Protein AF-A0A938LLI9-F1 (afdb_monomer_lite)

Secondary structure (DSSP, 8-state):
---GGGS-SEEEEEEEEEEEEPEEEEETTEEEEE-STT-EEESSS--EEEEEEEEEEEE-GGGTT--EEEEEEES-HHHHTSS-SSS--TT-EEEEEEE--EETTTTEE--EEEEEEE-------------

Foldseek 3Di:
DPDVQVQFQWKFKWFWAAKDFWDWDDDPPDIDTPDPPQAAEAADPFTMKIKTQTCTTDHHPVCVPVHGIHIYRHRACCVQEVDHNVDPPGQWMFMKGWHWDQPVVPSRTYTRIYGDDGDDRDDPPPPDDDD

Structure (mmCIF, N/CA/C/O backbone):
data_AF-A0A938LLI9-F1
#
_entry.id   AF-A0A938LLI9-F1
#
loop_
_atom_site.group_PDB
_atom_site.id
_atom_site.type_symbol
_atom_site.label_atom_id
_atom_site.label_alt_id
_atom_site.label_comp_id
_atom_site.label_asym_id
_atom_site.label_entity_id
_atom_site.label_seq_id
_atom_site.pdbx_PDB_ins_code
_atom_site.Cartn_x
_atom_site.Cartn_y
_atom_site.Cartn_z
_atom_site.occupancy
_atom_site.B_iso_or_equiv
_atom_site.auth_seq_id
_atom_site.auth_comp_id
_atom_site.auth_asym_id
_atom_site.auth_atom_id
_atom_site.pdbx_PDB_model_num
ATOM 1 N N . MET A 1 1 ? -21.652 11.086 -13.241 1.00 39.50 1 MET A N 1
ATOM 2 C CA . MET A 1 1 ? -20.393 11.227 -12.479 1.00 39.50 1 MET A CA 1
ATOM 3 C C . MET A 1 1 ? -20.108 9.881 -11.832 1.00 39.50 1 MET A C 1
ATOM 5 O O . MET A 1 1 ? -20.834 9.511 -10.924 1.00 39.50 1 MET A O 1
ATOM 9 N N . ASN A 1 2 ? -19.147 9.114 -12.357 1.00 42.16 2 ASN A N 1
ATOM 10 C CA 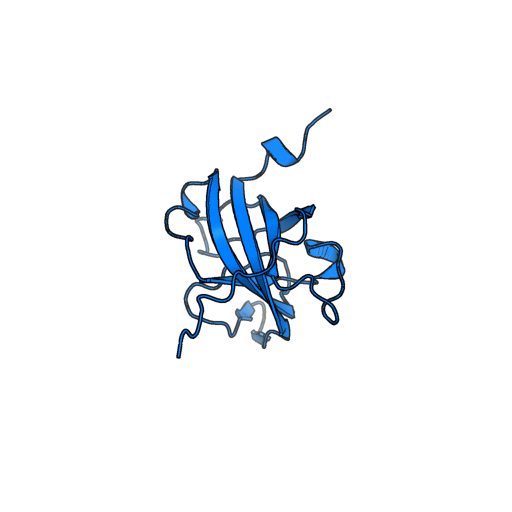. ASN A 1 2 ? -18.696 7.874 -11.719 1.00 42.16 2 ASN A CA 1
ATOM 11 C C . ASN A 1 2 ? -17.697 8.262 -10.635 1.00 42.16 2 ASN A C 1
ATOM 13 O O . ASN A 1 2 ? -16.576 8.657 -10.946 1.00 42.16 2 ASN A O 1
ATOM 17 N N . ASP A 1 3 ? -18.132 8.228 -9.381 1.00 55.53 3 ASP A N 1
ATOM 18 C CA . ASP A 1 3 ? -17.251 8.520 -8.262 1.00 55.53 3 ASP A CA 1
ATOM 19 C C . ASP A 1 3 ? -16.263 7.357 -8.114 1.00 55.53 3 ASP A C 1
ATOM 21 O O . ASP A 1 3 ? -16.642 6.255 -7.710 1.00 55.53 3 ASP A O 1
ATOM 25 N N . VAL A 1 4 ? -14.999 7.586 -8.485 1.00 53.25 4 VAL A N 1
ATOM 26 C CA . VAL A 1 4 ? -13.889 6.614 -8.413 1.00 53.25 4 VAL A CA 1
ATOM 27 C C . VAL A 1 4 ? -13.821 5.953 -7.026 1.00 53.25 4 VAL A C 1
ATOM 29 O O . VAL A 1 4 ? -13.457 4.789 -6.905 1.00 53.25 4 VAL A O 1
ATOM 32 N N . ARG A 1 5 ? -14.296 6.637 -5.978 1.00 54.69 5 ARG A N 1
ATOM 33 C CA . ARG A 1 5 ? -14.376 6.139 -4.595 1.00 54.69 5 ARG A CA 1
ATOM 34 C C . ARG A 1 5 ? -15.314 4.939 -4.412 1.00 54.69 5 ARG A C 1
ATOM 36 O O . ARG A 1 5 ? -15.100 4.134 -3.511 1.00 54.69 5 ARG A O 1
ATOM 43 N N . THR A 1 6 ? -16.330 4.783 -5.264 1.00 60.28 6 THR A N 1
ATOM 44 C CA . THR A 1 6 ? -17.279 3.652 -5.193 1.00 60.28 6 THR A CA 1
ATOM 45 C C . THR A 1 6 ? -16.728 2.365 -5.811 1.00 60.28 6 THR A C 1
ATOM 47 O O . THR A 1 6 ? -17.139 1.270 -5.417 1.00 60.28 6 THR A O 1
ATOM 50 N N . GLN A 1 7 ? -15.754 2.486 -6.719 1.00 71.50 7 GLN A N 1
ATOM 51 C CA . GLN A 1 7 ? -15.193 1.372 -7.489 1.00 71.50 7 GLN A CA 1
ATOM 52 C C . GLN A 1 7 ? -13.976 0.706 -6.830 1.00 71.50 7 GLN A C 1
ATOM 54 O O . GLN A 1 7 ? -13.517 -0.311 -7.329 1.00 71.50 7 GLN A O 1
ATOM 59 N N . ALA A 1 8 ? -13.459 1.245 -5.721 1.00 73.88 8 ALA A N 1
ATOM 60 C CA . ALA A 1 8 ? -12.307 0.662 -5.031 1.00 73.88 8 ALA A CA 1
ATOM 61 C C . ALA A 1 8 ? -12.650 -0.714 -4.445 1.00 73.88 8 ALA A C 1
ATOM 63 O O . ALA A 1 8 ? -13.673 -0.846 -3.773 1.00 73.88 8 ALA A O 1
ATOM 64 N N . ASP A 1 9 ? -11.807 -1.719 -4.656 1.00 81.38 9 ASP A N 1
ATOM 65 C CA . ASP A 1 9 ? -12.000 -3.074 -4.123 1.00 81.38 9 ASP A CA 1
ATOM 66 C C . ASP A 1 9 ? -11.733 -3.118 -2.616 1.00 81.38 9 ASP A C 1
ATOM 68 O O . ASP A 1 9 ? -12.470 -3.749 -1.854 1.00 81.38 9 ASP A O 1
ATOM 72 N N . VAL A 1 10 ? -10.715 -2.372 -2.178 1.00 85.75 10 VAL A N 1
ATOM 73 C CA . VAL A 1 10 ? -10.341 -2.210 -0.773 1.00 85.75 10 VAL A CA 1
ATOM 74 C C . VAL A 1 10 ? -10.290 -0.723 -0.425 1.00 85.75 10 VAL A C 1
ATOM 76 O O . VAL A 1 10 ? -9.724 0.087 -1.161 1.00 85.75 10 VAL A O 1
ATOM 79 N N . VAL A 1 11 ? -10.854 -0.367 0.730 1.00 88.31 11 VAL A N 1
ATOM 80 C CA . VAL A 1 11 ? -10.761 0.979 1.310 1.00 88.31 11 VAL A CA 1
ATOM 81 C C . VAL A 1 11 ? -10.355 0.850 2.769 1.00 88.31 11 VAL A C 1
ATOM 83 O O . VAL A 1 11 ? -10.987 0.110 3.525 1.00 88.31 11 VAL A O 1
ATOM 86 N N . PHE A 1 12 ? -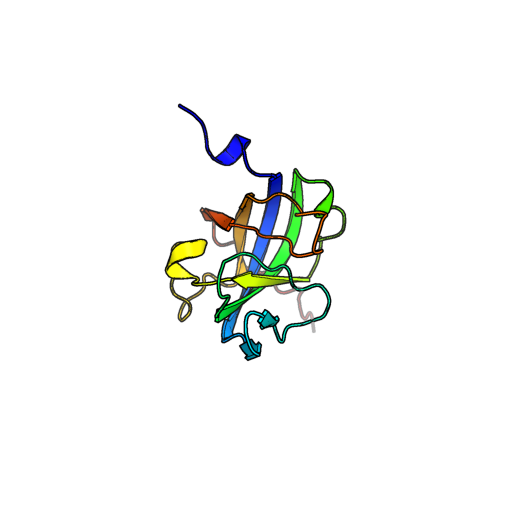9.325 1.582 3.181 1.00 89.56 12 PHE A N 1
ATOM 87 C CA . PHE A 1 12 ? -8.862 1.604 4.568 1.00 89.56 12 PHE A CA 1
ATOM 88 C C . PHE A 1 12 ? -8.355 2.988 4.975 1.00 89.56 12 PHE A C 1
ATOM 90 O O . PHE A 1 12 ? -8.028 3.829 4.135 1.00 89.56 12 PHE A O 1
ATOM 97 N N . GLU A 1 13 ? -8.276 3.224 6.280 1.00 90.94 13 GLU A N 1
ATOM 98 C CA . GLU A 1 13 ? -7.695 4.435 6.853 1.00 90.94 13 GLU A CA 1
ATOM 99 C C . GLU A 1 13 ? -6.469 4.086 7.683 1.00 90.94 13 GLU A C 1
ATOM 101 O O . GLU A 1 13 ? -6.467 3.123 8.453 1.00 90.94 13 GLU A O 1
ATOM 106 N N . GLY A 1 14 ? -5.434 4.908 7.576 1.00 90.25 14 GLY A N 1
ATOM 107 C CA . GLY A 1 14 ? -4.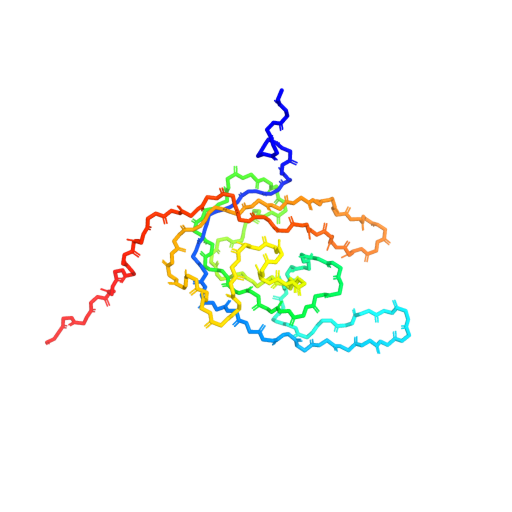201 4.706 8.320 1.00 90.25 14 GLY A CA 1
ATOM 108 C C . GLY A 1 14 ? -3.283 5.911 8.266 1.00 90.25 14 GLY A C 1
ATOM 109 O O . GLY A 1 14 ? -3.577 6.894 7.589 1.00 90.25 14 GLY A O 1
ATOM 110 N N . ALA A 1 15 ? -2.176 5.843 8.992 1.00 89.81 15 ALA A N 1
ATOM 111 C CA . ALA A 1 15 ? -1.141 6.866 8.957 1.00 89.81 15 ALA A CA 1
ATOM 112 C C . ALA A 1 15 ? 0.103 6.342 8.245 1.00 89.81 15 ALA A C 1
ATOM 114 O O . ALA A 1 15 ? 0.562 5.236 8.529 1.00 89.81 15 ALA A O 1
ATOM 115 N N . ILE A 1 16 ? 0.674 7.145 7.347 1.00 88.75 16 ILE A N 1
ATOM 116 C CA . ILE A 1 16 ? 1.965 6.810 6.738 1.00 88.75 16 ILE A CA 1
ATOM 117 C C . ILE A 1 16 ? 3.023 6.814 7.844 1.00 88.75 16 ILE A C 1
ATOM 119 O O . ILE A 1 16 ? 3.144 7.788 8.591 1.00 88.75 16 ILE A O 1
ATOM 123 N N . LYS A 1 17 ? 3.769 5.717 7.964 1.00 88.88 17 LYS A N 1
ATOM 124 C CA . LYS A 1 17 ? 4.873 5.554 8.918 1.00 88.88 17 LYS A CA 1
ATOM 125 C C . LYS A 1 17 ? 6.207 5.864 8.262 1.00 88.88 17 LYS A C 1
ATOM 127 O O . LYS A 1 17 ? 7.033 6.554 8.850 1.00 88.88 17 LYS A O 1
ATOM 132 N N . SER A 1 18 ? 6.404 5.366 7.047 1.00 89.12 18 SER A N 1
ATOM 133 C CA . SER A 1 18 ? 7.614 5.606 6.274 1.00 89.12 18 SER A CA 1
ATOM 134 C C . SER A 1 18 ? 7.382 5.358 4.788 1.00 89.12 18 SER A C 1
ATOM 136 O O . SER A 1 18 ? 6.484 4.614 4.386 1.00 89.12 18 SER A O 1
ATOM 138 N N . ILE A 1 19 ? 8.223 5.997 3.980 1.00 89.06 19 ILE A N 1
ATOM 139 C CA . ILE A 1 19 ? 8.427 5.673 2.573 1.00 89.06 19 ILE A CA 1
ATOM 140 C C . ILE A 1 19 ? 9.931 5.506 2.387 1.00 89.06 19 ILE A C 1
ATOM 142 O O . ILE A 1 19 ? 10.701 6.383 2.776 1.00 89.06 19 ILE A O 1
ATOM 146 N N . SER A 1 20 ? 10.361 4.386 1.820 1.00 90.00 20 SER A N 1
ATOM 147 C CA . SER A 1 20 ? 11.774 4.110 1.557 1.00 90.00 20 SER A CA 1
ATOM 148 C C . SER A 1 20 ? 11.970 3.471 0.188 1.00 90.00 20 SER A C 1
ATOM 150 O O . SER A 1 20 ? 11.018 3.010 -0.442 1.00 90.00 20 SER A O 1
ATOM 152 N N . ASN A 1 21 ? 13.212 3.455 -0.295 1.00 90.38 21 ASN A N 1
ATOM 153 C CA . ASN A 1 21 ? 13.548 2.722 -1.511 1.00 90.38 21 ASN A CA 1
ATOM 154 C C . ASN A 1 21 ? 13.344 1.224 -1.273 1.00 90.38 21 ASN A C 1
ATOM 156 O O . ASN A 1 21 ? 13.825 0.669 -0.285 1.00 90.38 21 ASN A O 1
ATOM 160 N N . LEU A 1 22 ? 12.650 0.576 -2.200 1.00 89.12 22 LEU A N 1
ATOM 161 C CA . LEU A 1 22 ? 12.441 -0.861 -2.192 1.00 89.12 22 LEU A CA 1
ATOM 162 C C . LEU A 1 22 ? 13.513 -1.527 -3.043 1.00 89.12 22 LEU A C 1
ATOM 164 O O . LEU A 1 22 ? 13.705 -1.177 -4.209 1.00 89.12 22 LEU A O 1
ATOM 168 N N . GLN A 1 23 ? 14.188 -2.519 -2.473 1.00 87.56 23 GLN A N 1
ATOM 169 C CA . GLN A 1 23 ? 15.083 -3.355 -3.253 1.00 87.56 23 GLN A CA 1
ATOM 170 C C . GLN A 1 23 ? 14.259 -4.301 -4.128 1.00 87.56 23 GLN A C 1
ATOM 172 O O . GLN A 1 23 ? 13.390 -5.036 -3.653 1.00 87.56 23 GLN A O 1
ATOM 177 N N . VAL A 1 24 ? 14.546 -4.275 -5.427 1.00 81.75 24 VAL A N 1
ATOM 178 C CA . VAL A 1 24 ? 13.871 -5.094 -6.430 1.00 81.75 24 VAL A CA 1
ATOM 179 C C . VAL A 1 24 ? 14.911 -5.703 -7.353 1.00 81.75 24 VAL A C 1
ATOM 181 O O . VAL A 1 24 ? 15.721 -4.984 -7.939 1.00 81.75 24 VAL A O 1
ATOM 184 N N . GLU A 1 25 ? 14.869 -7.023 -7.512 1.00 83.44 25 GLU A N 1
ATOM 185 C CA . GLU A 1 25 ? 15.665 -7.720 -8.522 1.00 83.44 25 GLU A CA 1
ATOM 186 C C . GLU A 1 25 ? 14.775 -8.106 -9.699 1.00 83.44 25 GLU A C 1
ATOM 188 O O . GLU A 1 25 ? 13.698 -8.679 -9.527 1.00 83.44 25 GLU A O 1
ATOM 193 N N . ARG A 1 26 ? 15.246 -7.834 -10.918 1.00 74.25 26 ARG A N 1
ATOM 194 C CA . ARG A 1 26 ? 14.658 -8.399 -12.134 1.00 74.25 26 ARG A CA 1
ATOM 195 C C . ARG A 1 26 ? 15.439 -9.646 -12.526 1.00 74.25 26 ARG A C 1
ATOM 197 O O . ARG A 1 26 ? 16.642 -9.564 -12.766 1.00 74.25 26 ARG A O 1
ATOM 204 N N . LYS A 1 27 ? 14.755 -10.788 -12.610 1.00 75.50 27 LYS A N 1
ATOM 205 C CA . LYS A 1 27 ? 15.321 -12.054 -13.103 1.00 75.50 27 LYS A CA 1
ATOM 206 C C . LYS A 1 27 ? 14.484 -12.529 -14.287 1.00 75.50 27 LYS A C 1
ATOM 208 O O . LYS A 1 27 ? 13.343 -12.956 -14.118 1.00 75.50 27 LYS A O 1
ATOM 213 N N . GLY A 1 28 ? 15.041 -12.418 -15.494 1.00 74.69 28 GLY A N 1
ATOM 214 C CA . GLY A 1 28 ? 14.311 -12.691 -16.736 1.00 74.69 28 GLY A CA 1
ATOM 215 C C . GLY A 1 28 ? 13.070 -11.801 -16.865 1.00 74.69 28 GLY A C 1
ATOM 216 O O . GLY A 1 28 ? 13.172 -10.581 -16.760 1.00 74.69 28 GLY A O 1
ATOM 217 N N . ASN A 1 29 ? 11.899 -12.420 -17.040 1.00 68.50 29 ASN A N 1
ATOM 218 C CA . ASN A 1 29 ? 10.612 -11.718 -17.158 1.00 68.50 29 ASN A CA 1
ATOM 219 C C . ASN A 1 29 ? 9.920 -11.467 -15.799 1.00 68.50 29 ASN A C 1
ATOM 221 O O . ASN A 1 29 ? 8.824 -10.910 -15.770 1.00 68.50 29 ASN A O 1
ATOM 225 N N . GLY A 1 30 ? 10.523 -11.900 -14.685 1.00 65.06 30 GLY A N 1
ATOM 226 C CA . GLY A 1 30 ? 9.961 -11.786 -13.338 1.00 65.06 30 GLY A CA 1
ATOM 227 C C . GLY A 1 30 ? 10.557 -10.639 -12.518 1.00 65.06 30 GLY A C 1
ATOM 228 O O . GLY A 1 30 ? 11.707 -10.236 -12.716 1.00 65.06 30 GLY A O 1
ATOM 229 N N . ILE A 1 31 ? 9.768 -10.140 -11.565 1.00 69.44 31 ILE A N 1
ATOM 230 C CA . ILE A 1 31 ? 10.178 -9.142 -10.573 1.00 69.44 31 ILE A CA 1
ATOM 231 C C . ILE A 1 31 ? 10.143 -9.800 -9.193 1.00 69.44 31 ILE A C 1
ATOM 233 O O . ILE A 1 31 ? 9.089 -10.265 -8.764 1.00 69.44 31 ILE A O 1
ATOM 237 N N . THR A 1 32 ? 11.276 -9.804 -8.493 1.00 78.00 32 THR A N 1
ATOM 238 C CA . THR A 1 32 ? 11.350 -10.200 -7.084 1.00 78.00 32 THR A CA 1
ATOM 239 C C . THR A 1 32 ? 11.387 -8.950 -6.219 1.00 78.00 32 THR A C 1
ATOM 241 O O . THR A 1 32 ? 12.301 -8.131 -6.332 1.00 78.00 32 THR A O 1
ATOM 244 N N . VAL A 1 33 ? 10.391 -8.814 -5.346 1.00 76.88 33 VAL A N 1
ATOM 245 C CA . VAL A 1 33 ? 10.287 -7.728 -4.369 1.00 76.88 33 VAL A CA 1
ATOM 246 C C . VAL A 1 33 ? 10.884 -8.182 -3.039 1.00 76.88 33 VAL A C 1
ATOM 248 O O . VAL A 1 33 ? 10.432 -9.174 -2.471 1.00 76.88 33 VAL A O 1
ATOM 251 N N . PHE A 1 34 ? 11.870 -7.445 -2.525 1.00 80.00 34 PHE A N 1
ATOM 252 C CA . PHE A 1 34 ? 12.468 -7.705 -1.215 1.00 80.00 34 PHE A CA 1
ATOM 253 C C . PHE A 1 34 ? 11.850 -6.768 -0.180 1.00 80.00 34 PHE A C 1
ATOM 255 O O . PHE A 1 34 ? 12.339 -5.665 0.058 1.00 80.00 34 PHE A O 1
ATOM 262 N N . GLY A 1 35 ? 10.739 -7.206 0.409 1.00 80.81 35 GLY A N 1
ATOM 263 C CA . GLY A 1 35 ? 10.040 -6.498 1.478 1.00 80.81 35 GLY A CA 1
ATOM 264 C C . GLY A 1 35 ? 9.702 -7.423 2.648 1.00 80.81 35 GLY A C 1
ATOM 265 O O . GLY A 1 35 ? 9.923 -8.635 2.563 1.00 80.81 35 GLY A O 1
ATOM 266 N N . PRO A 1 36 ? 9.152 -6.874 3.743 1.00 84.38 36 PRO A N 1
ATOM 267 C CA . PRO A 1 36 ? 8.624 -7.676 4.838 1.00 84.38 36 PRO A CA 1
ATOM 268 C C . PRO A 1 36 ? 7.610 -8.728 4.347 1.00 84.38 36 PRO A C 1
ATOM 270 O O . PRO A 1 36 ? 6.888 -8.475 3.370 1.00 84.38 36 PRO A O 1
ATOM 273 N N . PRO A 1 37 ? 7.502 -9.891 5.015 1.00 81.56 37 PRO A N 1
ATOM 274 C CA . PRO A 1 37 ? 6.477 -10.881 4.701 1.00 81.56 37 PRO A CA 1
ATOM 275 C C . PRO A 1 37 ? 5.076 -10.256 4.662 1.00 81.56 37 PRO A C 1
ATOM 277 O O . PRO A 1 37 ? 4.709 -9.467 5.528 1.00 81.56 37 PRO A O 1
ATOM 280 N N . GLY A 1 38 ? 4.289 -10.597 3.639 1.00 80.38 38 GLY A N 1
ATOM 281 C CA . GLY A 1 38 ? 2.939 -10.053 3.467 1.00 80.38 38 GLY A CA 1
ATOM 282 C C . GLY A 1 38 ? 2.876 -8.630 2.896 1.00 80.38 38 GLY A C 1
ATOM 283 O O . GLY A 1 38 ? 1.807 -8.013 2.969 1.00 80.38 38 GLY A O 1
ATOM 284 N N . THR A 1 39 ? 3.977 -8.113 2.332 1.00 85.62 39 THR A N 1
ATOM 285 C CA . THR A 1 39 ? 3.980 -6.869 1.540 1.00 85.62 39 THR A CA 1
ATOM 286 C C . THR A 1 39 ? 3.013 -6.984 0.362 1.00 85.62 39 THR A C 1
ATOM 288 O O . THR A 1 39 ? 3.072 -7.935 -0.415 1.00 85.62 39 THR A O 1
ATOM 291 N N . VAL A 1 40 ? 2.134 -5.996 0.215 1.00 85.50 40 VAL A N 1
ATOM 292 C CA . VAL A 1 40 ? 1.147 -5.927 -0.870 1.00 85.50 40 VAL A CA 1
ATOM 293 C C . VAL A 1 40 ? 1.766 -5.235 -2.079 1.00 85.50 40 VAL A C 1
ATOM 295 O O . VAL A 1 40 ? 2.295 -4.135 -1.949 1.00 85.50 40 VAL A O 1
ATOM 298 N N . ILE A 1 41 ? 1.686 -5.841 -3.265 1.00 83.00 41 ILE A N 1
ATOM 299 C CA . ILE A 1 41 ? 2.198 -5.229 -4.498 1.00 83.00 41 ILE A CA 1
ATOM 300 C C . ILE A 1 41 ? 1.116 -4.324 -5.097 1.00 83.00 41 ILE A C 1
ATOM 302 O O . ILE A 1 41 ? 0.094 -4.778 -5.607 1.00 83.00 41 ILE A O 1
ATOM 306 N N . ALA A 1 42 ? 1.346 -3.018 -5.017 1.00 79.75 42 ALA A N 1
ATOM 307 C CA . ALA A 1 42 ? 0.420 -1.980 -5.440 1.00 79.75 42 ALA A CA 1
ATOM 308 C C . ALA A 1 42 ? 1.018 -1.121 -6.570 1.00 79.75 42 ALA A C 1
ATOM 310 O O . ALA A 1 42 ? 1.171 0.093 -6.444 1.00 79.75 42 ALA A O 1
ATOM 311 N N . GLY A 1 43 ? 1.388 -1.771 -7.678 1.00 68.75 43 GLY A N 1
ATOM 312 C CA . GLY A 1 43 ? 1.822 -1.105 -8.905 1.00 68.75 43 GLY A CA 1
ATOM 313 C C . GLY A 1 43 ? 2.595 -2.021 -9.855 1.00 68.75 43 GLY A C 1
ATOM 314 O O . GLY A 1 43 ? 3.011 -3.122 -9.492 1.00 68.75 43 GLY A O 1
ATOM 315 N N . VAL A 1 44 ? 2.809 -1.554 -11.088 1.00 70.94 44 VAL A N 1
ATOM 316 C CA . VAL A 1 44 ? 3.741 -2.183 -12.037 1.00 70.94 44 VAL A CA 1
ATOM 317 C C . VAL A 1 44 ? 5.143 -1.652 -11.751 1.00 70.94 44 VAL A C 1
ATOM 319 O O . VAL A 1 44 ? 5.326 -0.442 -11.675 1.00 70.94 44 VAL A O 1
ATOM 322 N N . ASP A 1 45 ? 6.127 -2.547 -11.624 1.00 79.00 45 ASP A N 1
ATOM 323 C CA . ASP A 1 45 ? 7.527 -2.189 -11.347 1.00 79.00 45 ASP A CA 1
ATOM 324 C C . ASP A 1 45 ? 7.692 -1.356 -10.060 1.00 79.00 45 ASP A C 1
ATOM 326 O O . ASP A 1 45 ? 8.097 -0.192 -10.132 1.00 79.00 45 ASP A O 1
ATOM 330 N N . PRO A 1 46 ? 7.339 -1.904 -8.881 1.00 83.31 46 PRO A N 1
ATOM 331 C CA . PRO A 1 46 ? 7.431 -1.163 -7.631 1.00 83.31 46 PRO A CA 1
ATOM 332 C C . PRO A 1 46 ? 8.880 -0.746 -7.346 1.00 83.31 46 PRO A C 1
ATOM 334 O O . PRO A 1 46 ? 9.815 -1.497 -7.609 1.00 83.31 46 PRO A O 1
ATOM 337 N N . ARG A 1 47 ? 9.074 0.461 -6.813 1.00 87.69 47 ARG A N 1
ATOM 338 C CA . ARG A 1 47 ? 10.394 1.035 -6.483 1.00 87.69 47 ARG A CA 1
ATOM 339 C C . ARG A 1 47 ? 10.483 1.544 -5.054 1.00 87.69 47 ARG A C 1
ATOM 341 O O . ARG A 1 47 ? 11.583 1.799 -4.570 1.00 87.69 47 ARG A O 1
ATOM 348 N N . PHE A 1 48 ? 9.347 1.657 -4.373 1.00 89.50 48 PHE A N 1
ATOM 349 C CA . PHE A 1 48 ? 9.267 2.183 -3.021 1.00 89.50 48 PHE A CA 1
ATOM 350 C C . PHE A 1 48 ? 8.479 1.249 -2.115 1.00 89.50 48 PHE A C 1
ATOM 352 O O . PHE A 1 48 ? 7.513 0.612 -2.538 1.00 89.50 48 PHE A O 1
ATOM 359 N N . LEU A 1 49 ? 8.909 1.190 -0.860 1.00 90.81 49 LEU A N 1
ATOM 360 C CA . LEU A 1 49 ? 8.206 0.533 0.223 1.00 90.81 49 LEU A CA 1
ATOM 361 C C . LEU A 1 49 ? 7.486 1.613 1.023 1.00 90.81 49 LEU A C 1
ATOM 363 O O . LEU A 1 49 ? 8.119 2.470 1.637 1.00 90.81 49 LEU A O 1
ATOM 367 N N . LEU A 1 50 ? 6.162 1.573 0.994 1.00 89.75 50 LEU A N 1
ATOM 368 C CA . LEU A 1 50 ? 5.290 2.382 1.826 1.00 89.75 50 LEU A CA 1
ATOM 369 C C . LEU A 1 50 ? 4.863 1.543 3.029 1.00 89.75 50 LEU A C 1
ATOM 371 O O . LEU A 1 50 ? 4.277 0.476 2.859 1.00 89.75 50 LEU A O 1
ATOM 375 N N . VAL A 1 51 ? 5.100 2.044 4.236 1.00 91.38 51 VAL A N 1
ATOM 376 C CA . VAL A 1 51 ? 4.584 1.437 5.466 1.00 91.38 51 VAL A CA 1
ATOM 377 C C . VAL A 1 51 ? 3.467 2.313 6.015 1.00 91.38 51 VAL A C 1
ATOM 379 O O . VAL A 1 51 ? 3.646 3.521 6.197 1.00 91.38 51 VAL A O 1
ATOM 382 N N . VAL A 1 52 ? 2.312 1.705 6.279 1.00 91.38 52 VAL A N 1
ATOM 383 C CA . VAL A 1 52 ? 1.132 2.371 6.838 1.00 91.38 52 VAL A CA 1
ATOM 384 C C . VAL A 1 52 ? 0.720 1.670 8.124 1.00 91.38 52 VAL A C 1
ATOM 386 O O . VAL A 1 52 ? 0.592 0.452 8.154 1.00 91.38 52 VAL A O 1
ATOM 389 N N . GLU A 1 53 ? 0.461 2.449 9.168 1.00 93.75 53 GLU A N 1
ATOM 390 C CA . GLU A 1 53 ? -0.269 1.983 10.346 1.00 93.75 53 GLU A CA 1
ATOM 391 C C . GLU A 1 53 ? -1.766 2.048 10.033 1.00 93.75 53 GLU A C 1
ATOM 393 O O . GLU A 1 53 ? -2.370 3.127 10.057 1.00 93.75 53 GLU A O 1
ATOM 398 N N . VAL A 1 54 ? -2.358 0.915 9.663 1.00 92.38 54 VAL A N 1
ATOM 399 C CA . VAL A 1 54 ? -3.772 0.810 9.300 1.00 92.38 54 VAL A CA 1
ATOM 400 C C . VAL A 1 54 ? -4.612 0.790 10.568 1.00 92.38 54 VAL A C 1
ATOM 402 O O . VAL A 1 54 ? -4.500 -0.098 11.408 1.00 92.38 54 VAL A O 1
ATOM 405 N N . THR A 1 55 ? -5.509 1.761 10.686 1.00 92.94 55 THR A N 1
ATOM 406 C CA . THR A 1 55 ? -6.366 1.922 11.865 1.00 92.94 55 THR A CA 1
ATOM 407 C C . THR A 1 55 ? -7.779 1.390 11.664 1.00 92.94 55 THR A C 1
ATOM 409 O O . THR A 1 55 ? -8.441 1.043 12.638 1.00 92.94 55 THR A O 1
ATOM 412 N N . SER A 1 56 ? -8.259 1.328 10.421 1.00 92.19 56 SER A N 1
ATOM 413 C CA . SER A 1 56 ? -9.588 0.803 10.101 1.00 92.19 56 SER A CA 1
ATOM 414 C C . SER A 1 56 ? -9.639 0.302 8.659 1.00 92.19 56 SER A C 1
ATOM 416 O O . SER A 1 56 ? -9.002 0.866 7.772 1.00 92.19 56 SER A O 1
ATOM 418 N N . VAL A 1 57 ? -10.416 -0.755 8.420 1.00 90.88 57 VAL A N 1
ATOM 419 C CA . VAL A 1 57 ? -10.728 -1.263 7.078 1.00 90.88 57 VAL A CA 1
ATOM 420 C C . VAL A 1 57 ? -12.211 -1.022 6.841 1.00 90.88 57 VAL A C 1
ATOM 422 O O . VAL A 1 57 ? -13.051 -1.519 7.587 1.00 90.88 57 VAL A O 1
ATOM 425 N N . LEU A 1 58 ? -12.520 -0.214 5.831 1.00 88.75 58 LEU A N 1
ATOM 426 C CA . LEU A 1 58 ? -13.872 0.255 5.526 1.00 88.75 58 LEU A CA 1
ATOM 427 C C . LEU A 1 58 ? -14.548 -0.604 4.449 1.00 88.75 58 LEU A C 1
ATOM 429 O O . LEU A 1 58 ? -15.773 -0.700 4.416 1.00 88.75 58 LEU A O 1
ATOM 433 N N . LYS A 1 59 ? -13.756 -1.215 3.558 1.00 87.44 59 LYS A N 1
ATOM 434 C CA . LYS A 1 59 ? -14.228 -2.068 2.460 1.00 87.44 59 LYS A CA 1
ATOM 435 C C . LYS A 1 59 ? -13.152 -3.082 2.060 1.00 87.44 59 LYS A C 1
ATOM 437 O O . LYS A 1 59 ? -11.970 -2.746 2.077 1.00 87.44 59 LYS A O 1
ATOM 442 N N . GLY A 1 60 ? -13.586 -4.269 1.630 1.00 82.31 60 GLY A N 1
ATOM 443 C CA . GLY A 1 60 ? -12.765 -5.273 0.946 1.00 82.31 60 GLY A CA 1
ATOM 444 C C . GLY A 1 60 ? -12.342 -6.439 1.839 1.00 82.31 60 GLY A C 1
ATOM 445 O O . GLY A 1 60 ? -11.563 -6.275 2.775 1.00 82.31 60 GLY A O 1
ATOM 446 N N . ASP A 1 61 ? -12.836 -7.640 1.526 1.00 79.56 61 ASP A N 1
ATOM 447 C CA . ASP A 1 61 ? -12.614 -8.845 2.337 1.00 79.56 61 ASP A CA 1
ATOM 448 C C . ASP A 1 61 ? -11.143 -9.269 2.398 1.00 79.56 61 ASP A C 1
ATOM 450 O O . ASP A 1 61 ? -10.683 -9.712 3.447 1.00 79.56 61 ASP A O 1
ATOM 454 N N . ALA A 1 62 ? -10.382 -9.040 1.325 1.00 78.56 62 ALA A N 1
ATOM 455 C CA . ALA A 1 62 ? -8.941 -9.303 1.275 1.00 78.56 62 ALA A CA 1
ATOM 456 C C . ALA A 1 62 ? -8.130 -8.478 2.297 1.00 78.56 62 ALA A C 1
ATOM 458 O O . ALA A 1 62 ? -7.000 -8.834 2.634 1.00 78.56 62 ALA A O 1
ATOM 459 N N . ALA A 1 63 ? -8.706 -7.382 2.805 1.00 82.56 63 ALA A N 1
ATOM 460 C CA . ALA A 1 63 ? -8.102 -6.536 3.827 1.00 82.56 63 ALA A CA 1
ATOM 461 C C . ALA A 1 63 ? -8.605 -6.834 5.249 1.00 82.56 63 ALA A C 1
ATOM 463 O O . ALA A 1 63 ? -8.157 -6.193 6.203 1.00 82.56 63 ALA A O 1
ATOM 464 N N . LYS A 1 64 ? -9.502 -7.816 5.441 1.00 77.06 64 LYS A N 1
ATOM 465 C CA . LYS A 1 64 ? -9.922 -8.254 6.781 1.00 77.06 64 LYS A CA 1
ATOM 466 C C . LYS A 1 64 ? -8.704 -8.805 7.529 1.00 77.06 64 LYS A C 1
ATOM 468 O O . LYS A 1 64 ? -8.196 -9.871 7.210 1.00 77.06 64 LYS A O 1
ATOM 473 N N . GLY A 1 65 ? -8.225 -8.047 8.514 1.00 84.31 65 GLY A N 1
ATOM 474 C CA . GLY A 1 65 ? -7.021 -8.367 9.288 1.00 84.31 65 GLY A CA 1
ATOM 475 C C . GLY A 1 65 ? -5.809 -7.481 8.996 1.00 84.31 65 GLY A C 1
ATOM 476 O O . GLY A 1 65 ? -4.747 -7.725 9.549 1.00 84.31 65 GLY A O 1
ATOM 477 N N . TRP A 1 66 ? -5.942 -6.444 8.163 1.00 89.50 66 TRP A N 1
ATOM 478 C CA . TRP A 1 66 ? -4.847 -5.496 7.912 1.00 89.50 66 TRP A CA 1
ATOM 479 C C . TRP A 1 66 ? -4.644 -4.456 9.018 1.00 89.50 66 TRP A C 1
ATOM 481 O O . TRP A 1 66 ? -3.719 -3.667 8.895 1.00 89.50 66 TRP A O 1
ATOM 491 N N . VAL A 1 67 ? -5.479 -4.424 10.065 1.00 92.12 67 VAL A N 1
ATOM 492 C CA . VAL A 1 67 ? -5.303 -3.490 11.193 1.00 92.12 67 VAL A CA 1
ATOM 493 C C . VAL A 1 67 ? -3.932 -3.711 11.838 1.00 92.12 67 VAL A C 1
ATOM 495 O O . VAL A 1 67 ? -3.584 -4.844 12.167 1.00 92.12 67 VAL A O 1
ATOM 498 N N . GLY A 1 68 ? -3.186 -2.624 12.028 1.00 92.12 68 GLY A N 1
ATOM 499 C CA . GLY A 1 68 ? -1.779 -2.636 12.418 1.00 92.12 68 GLY A CA 1
ATOM 500 C C . GLY A 1 68 ? -0.852 -2.212 11.277 1.00 92.12 68 GLY A C 1
ATOM 501 O O . GLY A 1 68 ? -1.271 -1.597 10.293 1.00 92.12 68 GLY A O 1
ATOM 502 N N . GLU A 1 69 ? 0.431 -2.542 11.403 1.00 92.88 69 GLU A N 1
ATOM 503 C CA . GLU A 1 69 ? 1.431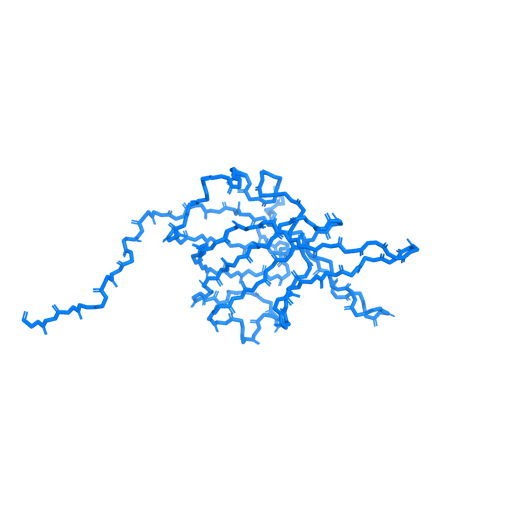 -2.185 10.401 1.00 92.88 69 GLU A CA 1
ATOM 504 C C . GLU A 1 69 ? 1.265 -3.011 9.116 1.00 92.88 69 GLU A C 1
ATOM 506 O O . GLU A 1 69 ? 1.252 -4.246 9.134 1.00 92.88 69 GLU A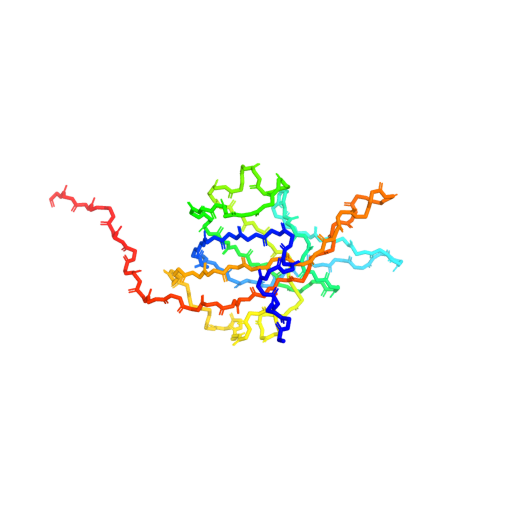 O 1
ATOM 511 N N . LYS A 1 70 ? 1.180 -2.322 7.973 1.00 91.88 70 LYS A N 1
ATOM 512 C CA . LYS A 1 70 ? 1.071 -2.945 6.655 1.00 91.88 70 LYS A CA 1
ATOM 513 C C . LYS A 1 70 ? 2.017 -2.300 5.649 1.00 91.88 70 LYS A C 1
ATOM 515 O O . LYS A 1 70 ? 2.056 -1.080 5.490 1.00 91.88 70 LYS A O 1
ATOM 520 N N . ALA A 1 71 ? 2.759 -3.151 4.946 1.00 90.69 71 ALA A N 1
ATOM 521 C CA . ALA A 1 71 ? 3.707 -2.755 3.917 1.00 90.69 71 ALA A CA 1
ATOM 522 C C . ALA A 1 71 ? 3.104 -2.871 2.509 1.00 90.69 71 ALA A C 1
ATOM 524 O O . ALA A 1 71 ? 2.459 -3.868 2.171 1.00 90.69 71 ALA A O 1
ATOM 525 N N . PHE A 1 72 ? 3.374 -1.868 1.677 1.00 88.75 72 PHE A N 1
ATOM 526 C CA . PHE A 1 72 ? 2.941 -1.769 0.289 1.00 88.75 72 PHE A CA 1
ATOM 527 C C . PHE A 1 72 ? 4.143 -1.467 -0.606 1.00 88.75 72 PHE A C 1
ATOM 529 O O . PHE A 1 72 ? 4.881 -0.512 -0.376 1.00 88.75 72 PHE A O 1
ATOM 536 N N . ALA A 1 73 ? 4.335 -2.267 -1.647 1.00 88.31 73 ALA A N 1
ATOM 537 C CA . ALA A 1 73 ? 5.305 -2.019 -2.699 1.00 88.31 73 ALA A CA 1
ATOM 538 C C . ALA A 1 73 ? 4.634 -1.183 -3.796 1.00 88.31 73 ALA A C 1
ATOM 540 O O . ALA A 1 73 ? 3.767 -1.688 -4.508 1.00 88.31 73 ALA A O 1
ATOM 541 N N . ILE A 1 74 ? 5.020 0.086 -3.921 1.00 86.19 74 ILE A N 1
ATOM 542 C CA . ILE A 1 74 ? 4.424 1.053 -4.856 1.00 86.19 74 ILE A CA 1
ATOM 543 C C . ILE A 1 74 ? 5.444 1.501 -5.904 1.00 86.19 74 ILE A C 1
ATOM 545 O O . ILE A 1 74 ? 6.658 1.407 -5.695 1.00 86.19 74 ILE A O 1
ATOM 549 N N . HIS A 1 75 ? 4.968 1.980 -7.051 1.00 84.19 75 HIS A N 1
ATOM 550 C CA . HIS A 1 75 ? 5.844 2.403 -8.142 1.00 84.19 75 HIS A CA 1
ATOM 551 C C . HIS A 1 75 ? 6.472 3.770 -7.868 1.00 84.19 75 HIS A C 1
ATOM 553 O O . HIS A 1 75 ? 7.681 3.938 -8.019 1.00 84.19 75 HIS A O 1
ATOM 559 N N . SER A 1 76 ? 5.663 4.749 -7.463 1.00 82.94 76 SER A N 1
ATOM 560 C CA . SER A 1 76 ? 6.113 6.112 -7.200 1.00 82.94 76 SER A CA 1
ATOM 561 C C . SER A 1 76 ? 5.154 6.825 -6.244 1.00 82.94 76 SER A C 1
ATOM 563 O O . SER A 1 76 ? 3.998 7.036 -6.605 1.00 82.94 76 SER A O 1
ATOM 565 N N . PRO A 1 77 ? 5.619 7.311 -5.078 1.00 81.06 77 PRO A N 1
ATOM 566 C CA . PRO A 1 77 ? 4.803 8.116 -4.168 1.00 81.06 77 PRO A CA 1
ATOM 567 C C . PRO A 1 77 ? 4.140 9.322 -4.846 1.00 81.06 77 PRO A C 1
ATOM 569 O O . PRO A 1 77 ? 2.991 9.641 -4.553 1.00 81.06 77 PRO A O 1
ATOM 572 N N . ALA A 1 78 ? 4.817 9.960 -5.805 1.00 79.69 78 ALA A N 1
ATOM 573 C CA . ALA A 1 78 ? 4.264 11.116 -6.510 1.00 79.69 78 ALA A CA 1
ATOM 574 C C . ALA A 1 78 ? 3.088 10.725 -7.408 1.00 79.69 78 ALA A C 1
ATOM 576 O O . ALA A 1 78 ? 2.111 11.461 -7.505 1.00 79.69 78 ALA A O 1
ATOM 577 N N . ARG A 1 79 ? 3.169 9.551 -8.040 1.00 72.38 79 ARG A N 1
ATOM 578 C CA . ARG A 1 79 ? 2.123 9.034 -8.923 1.00 72.38 79 ARG A CA 1
ATOM 579 C C . ARG A 1 79 ? 0.965 8.415 -8.145 1.00 72.38 79 ARG A C 1
ATOM 581 O O . ARG A 1 79 ? -0.186 8.656 -8.486 1.00 72.38 79 ARG A O 1
ATOM 588 N N . ASP A 1 80 ? 1.288 7.627 -7.128 1.00 73.69 80 ASP A N 1
ATOM 589 C CA . ASP A 1 80 ? 0.338 6.765 -6.422 1.00 73.69 80 ASP A CA 1
ATOM 590 C C . ASP A 1 80 ? -0.333 7.516 -5.252 1.00 73.69 80 ASP A C 1
ATOM 592 O O . ASP A 1 80 ? -1.504 7.320 -4.937 1.00 73.69 80 ASP A O 1
ATOM 596 N N . LEU A 1 81 ? 0.387 8.445 -4.617 1.00 74.31 81 LEU A N 1
ATOM 597 C CA . LEU A 1 81 ? -0.091 9.187 -3.446 1.00 74.31 81 LEU A CA 1
ATOM 598 C C . LEU A 1 81 ? -0.177 10.707 -3.674 1.00 74.31 81 LEU A C 1
ATOM 600 O O . LEU A 1 81 ? -0.651 11.420 -2.791 1.00 74.31 81 LEU A O 1
ATOM 604 N N . GLY A 1 82 ? 0.289 11.222 -4.818 1.00 73.50 82 GLY A N 1
ATOM 605 C CA . GLY A 1 82 ? 0.313 12.664 -5.093 1.00 73.50 82 GLY A CA 1
ATOM 606 C C . GLY A 1 82 ? 1.315 13.448 -4.235 1.00 73.50 82 GLY A C 1
ATOM 607 O O . GLY A 1 82 ? 1.099 14.631 -3.982 1.00 73.50 82 GLY A O 1
ATOM 608 N N . MET A 1 83 ? 2.380 12.805 -3.736 1.00 74.88 83 MET A N 1
ATOM 609 C CA . MET A 1 83 ? 3.340 13.412 -2.796 1.00 74.88 83 MET A CA 1
ATOM 610 C C . MET A 1 83 ? 4.794 13.002 -3.052 1.00 74.88 83 MET A C 1
ATOM 612 O O . MET A 1 83 ? 5.072 11.976 -3.667 1.00 74.88 83 MET A O 1
ATOM 616 N N . SER A 1 84 ? 5.743 13.781 -2.531 1.00 74.12 84 SER A N 1
ATOM 617 C CA . SER A 1 84 ? 7.168 13.445 -2.607 1.00 74.12 84 SER A CA 1
ATOM 618 C C . SER A 1 84 ? 7.533 12.281 -1.682 1.00 74.12 84 SER A C 1
ATOM 620 O O . SER A 1 84 ? 7.039 12.182 -0.561 1.00 74.12 84 SER A O 1
ATOM 622 N N . ALA A 1 85 ? 8.467 11.438 -2.129 1.00 69.50 85 ALA A N 1
ATOM 623 C CA . ALA A 1 85 ? 9.098 10.420 -1.290 1.00 69.50 85 ALA A CA 1
ATOM 624 C C . ALA A 1 85 ? 10.002 11.026 -0.197 1.00 69.50 85 ALA A C 1
ATOM 626 O O . ALA A 1 85 ? 10.255 10.374 0.810 1.00 69.50 85 ALA A O 1
ATOM 627 N N . GLN A 1 86 ? 10.513 12.246 -0.411 1.00 70.06 86 GLN A N 1
ATOM 628 C CA . GLN A 1 86 ? 11.452 12.921 0.497 1.00 70.06 86 GLN A CA 1
ATOM 629 C C . GLN A 1 86 ? 10.748 13.599 1.679 1.00 70.06 86 GLN A C 1
ATOM 631 O O . GLN A 1 86 ? 11.339 13.735 2.744 1.00 70.06 86 GLN A O 1
ATOM 636 N N . GLU A 1 87 ? 9.483 13.981 1.503 1.00 67.50 87 GLU A N 1
ATOM 637 C CA . GLU A 1 87 ? 8.657 14.620 2.533 1.00 67.50 87 GLU A CA 1
ATOM 638 C C . GLU A 1 87 ? 7.284 13.933 2.610 1.00 67.50 87 GLU A C 1
ATOM 640 O O . GLU A 1 87 ? 6.256 14.529 2.271 1.00 67.50 87 GLU A O 1
ATOM 645 N N . PRO A 1 88 ? 7.233 12.649 3.012 1.00 67.38 88 PRO A N 1
ATOM 646 C CA . PRO A 1 88 ? 5.960 11.991 3.234 1.00 67.38 88 PRO A CA 1
ATOM 647 C C . PRO A 1 88 ? 5.226 12.680 4.396 1.00 67.38 88 PRO A C 1
ATOM 649 O O . PRO A 1 88 ? 5.861 13.105 5.366 1.00 67.38 88 PRO A O 1
ATOM 652 N N . PRO A 1 89 ? 3.886 12.761 4.369 1.00 70.19 89 PRO A N 1
ATOM 653 C CA . PRO A 1 89 ? 3.085 13.274 5.468 1.00 70.19 89 PRO A CA 1
ATOM 654 C C . PRO A 1 89 ? 3.006 12.234 6.596 1.00 70.19 89 PRO A C 1
ATOM 656 O O . PRO A 1 89 ? 1.928 11.764 6.964 1.00 70.19 89 PRO A O 1
ATOM 659 N N . THR A 1 90 ? 4.160 11.840 7.128 1.00 76.50 90 THR A N 1
ATOM 660 C CA . THR A 1 90 ? 4.280 10.855 8.197 1.00 76.50 90 THR A CA 1
ATOM 661 C C . THR A 1 90 ? 3.421 11.271 9.386 1.00 76.50 90 THR A C 1
ATOM 663 O O . THR A 1 90 ? 3.406 12.434 9.790 1.00 76.50 90 THR A O 1
ATOM 666 N N . GLY A 1 91 ? 2.660 10.324 9.928 1.00 70.50 91 GLY A N 1
ATOM 667 C CA . GLY A 1 91 ? 1.740 10.571 11.037 1.00 70.50 91 GLY A CA 1
ATOM 668 C C . GLY A 1 91 ? 0.420 11.250 10.652 1.00 70.50 91 GLY A C 1
ATOM 669 O O . GLY A 1 91 ? -0.478 11.303 11.490 1.00 70.50 91 GLY A O 1
ATOM 670 N N . ARG A 1 92 ? 0.230 11.717 9.406 1.00 71.25 92 ARG A N 1
ATOM 671 C CA . ARG A 1 92 ? -1.096 12.173 8.958 1.00 71.25 92 ARG A CA 1
ATOM 672 C C . ARG A 1 92 ? -1.986 10.977 8.668 1.00 71.25 92 ARG A C 1
ATOM 674 O O . ARG A 1 92 ? -1.586 10.056 7.957 1.00 71.25 92 ARG A O 1
ATOM 681 N N . ARG A 1 93 ? -3.212 11.021 9.193 1.00 79.69 93 ARG A N 1
ATOM 682 C CA . ARG A 1 93 ? -4.233 10.030 8.864 1.00 79.69 93 ARG A CA 1
ATOM 683 C C . ARG A 1 93 ? -4.761 10.303 7.458 1.00 79.69 93 ARG A C 1
ATOM 685 O O . ARG A 1 93 ? -5.190 11.405 7.122 1.00 79.69 93 ARG A O 1
ATOM 692 N N . CYS A 1 94 ? -4.725 9.259 6.658 1.00 83.19 94 CYS A N 1
ATOM 693 C CA . CYS A 1 94 ? -5.021 9.242 5.245 1.00 83.19 94 CYS A CA 1
ATOM 694 C C . CYS A 1 94 ? -6.058 8.154 4.974 1.00 83.19 94 CYS A C 1
ATOM 696 O O . CYS A 1 94 ? -6.046 7.102 5.620 1.00 83.19 94 CYS A O 1
ATOM 698 N N . ARG A 1 95 ? -6.938 8.400 4.001 1.00 86.62 95 ARG A N 1
ATOM 699 C CA . ARG A 1 95 ? -7.823 7.365 3.463 1.00 86.62 95 ARG A CA 1
ATOM 700 C C . ARG A 1 95 ? -7.276 6.867 2.132 1.00 86.62 95 ARG A C 1
ATOM 702 O O . ARG A 1 95 ? -7.055 7.655 1.208 1.00 86.62 95 ARG A O 1
ATOM 709 N N . PHE A 1 96 ? -7.082 5.559 2.057 1.00 86.94 96 PHE A N 1
ATOM 710 C CA . PHE A 1 96 ? -6.478 4.867 0.931 1.00 86.94 96 PHE A CA 1
ATOM 711 C C . PHE A 1 96 ? -7.520 4.032 0.201 1.00 86.94 96 PHE A C 1
ATOM 713 O O . PHE A 1 96 ? -8.369 3.387 0.820 1.00 86.94 96 PHE A O 1
ATOM 720 N N . TYR A 1 97 ? -7.423 4.044 -1.122 1.00 85.31 97 TYR A N 1
ATOM 721 C CA . TYR A 1 97 ? -8.298 3.314 -2.025 1.00 85.31 97 TYR A CA 1
ATOM 722 C C . TYR A 1 97 ? -7.418 2.432 -2.899 1.00 85.31 97 TYR A C 1
ATOM 724 O O . TYR A 1 97 ? -6.505 2.935 -3.555 1.00 85.31 97 TYR A O 1
ATOM 732 N N . LEU A 1 98 ? -7.661 1.125 -2.878 1.00 82.62 98 LEU A N 1
ATOM 733 C CA . LEU A 1 98 ? -6.962 0.170 -3.727 1.00 82.62 98 LEU A CA 1
ATOM 734 C C . LEU A 1 98 ? -7.925 -0.358 -4.780 1.00 82.62 98 LEU A C 1
ATOM 736 O O . LEU A 1 98 ? -9.026 -0.812 -4.463 1.00 82.62 98 LEU A O 1
ATOM 740 N N . PHE A 1 99 ? -7.464 -0.316 -6.023 1.00 78.94 99 PHE A N 1
ATOM 741 C CA . PHE A 1 99 ? -8.170 -0.817 -7.197 1.00 78.94 99 PHE A CA 1
ATOM 742 C C . PHE A 1 99 ? -7.382 -1.982 -7.774 1.00 78.94 99 PHE A C 1
ATOM 744 O O . PHE A 1 99 ? -6.222 -1.806 -8.144 1.00 78.94 99 PHE A O 1
ATOM 751 N N . GLY A 1 100 ? -7.976 -3.162 -7.832 1.00 70.69 100 GLY A N 1
ATOM 752 C CA . GLY A 1 100 ? -7.309 -4.372 -8.270 1.00 70.69 100 GLY A CA 1
ATOM 753 C C . GLY A 1 100 ? -8.082 -5.624 -7.887 1.00 70.69 100 GLY A C 1
ATOM 754 O O . GLY A 1 100 ? -8.492 -5.779 -6.738 1.00 70.69 100 GLY A O 1
ATOM 755 N N . GLN A 1 101 ? -8.214 -6.548 -8.837 1.00 53.97 101 GLN A N 1
ATOM 756 C CA . GLN A 1 101 ? -8.646 -7.912 -8.552 1.00 53.97 101 GLN A CA 1
ATOM 757 C C . GLN A 1 101 ? -7.429 -8.814 -8.319 1.00 53.97 101 GLN A C 1
ATOM 759 O O . GLN A 1 101 ? -6.386 -8.661 -8.960 1.00 53.97 101 GLN A O 1
ATOM 764 N N . GLU A 1 102 ? -7.572 -9.758 -7.391 1.00 47.97 102 GLU A N 1
ATOM 765 C CA . GLU A 1 102 ? -6.663 -10.892 -7.236 1.00 47.97 102 GLU A CA 1
ATOM 766 C C . GLU A 1 102 ? -6.681 -11.707 -8.534 1.00 47.97 102 GLU A C 1
ATOM 768 O O . GLU A 1 102 ? -7.699 -12.307 -8.881 1.00 47.97 102 GLU A O 1
ATOM 773 N N . ASP A 1 103 ? -5.581 -11.704 -9.291 1.00 43.78 103 ASP A N 1
ATOM 774 C CA . ASP A 1 103 ? -5.491 -12.526 -10.496 1.00 43.78 103 ASP A CA 1
ATOM 775 C C . ASP A 1 103 ? -5.206 -13.975 -10.067 1.00 43.78 103 ASP A C 1
ATOM 777 O O . ASP A 1 103 ? -4.063 -14.375 -9.800 1.00 43.78 103 ASP A O 1
ATOM 781 N N . GLY A 1 104 ? -6.286 -14.747 -9.917 1.00 36.12 104 GLY A N 1
ATOM 782 C CA . GLY A 1 104 ? -6.300 -16.089 -9.325 1.00 36.12 104 GLY A CA 1
ATOM 783 C C . GLY A 1 104 ? -5.443 -17.137 -10.045 1.00 36.12 104 GLY A C 1
ATOM 784 O O . GLY A 1 104 ? -5.244 -18.223 -9.511 1.00 36.12 104 GLY A O 1
ATOM 785 N N . ALA A 1 105 ? -4.895 -16.830 -11.224 1.00 34.81 105 ALA A N 1
ATOM 786 C CA . ALA A 1 105 ? -4.046 -17.748 -11.984 1.00 34.81 105 ALA A CA 1
ATOM 787 C C . ALA A 1 105 ? -2.549 -17.682 -11.614 1.00 34.81 105 ALA A C 1
ATOM 789 O O . ALA A 1 105 ? -1.802 -18.593 -11.967 1.00 34.81 105 ALA A O 1
ATOM 790 N N . ALA A 1 106 ? -2.091 -16.631 -10.915 1.00 39.00 106 ALA A N 1
ATOM 791 C CA . ALA A 1 106 ? -0.662 -16.433 -10.625 1.00 39.00 106 ALA A CA 1
ATOM 792 C C . ALA A 1 106 ? -0.338 -15.958 -9.197 1.00 39.00 106 ALA A C 1
ATOM 794 O O . ALA A 1 106 ? 0.835 -15.748 -8.893 1.00 39.00 106 ALA A O 1
ATOM 795 N N . GLY A 1 107 ? -1.338 -15.736 -8.333 1.00 34.59 107 GLY A N 1
ATOM 796 C CA . GLY A 1 107 ? -1.124 -15.201 -6.977 1.00 34.59 107 GLY A CA 1
ATOM 797 C C . GLY A 1 107 ? -0.537 -13.780 -6.951 1.00 34.59 107 GLY A C 1
ATOM 798 O O . GLY A 1 107 ? -0.128 -13.289 -5.901 1.00 34.59 107 GLY A O 1
ATOM 799 N N . ASN A 1 108 ? -0.481 -13.111 -8.105 1.00 38.91 108 ASN A N 1
ATOM 800 C CA . ASN A 1 108 ? 0.052 -11.764 -8.247 1.00 38.91 108 ASN A CA 1
ATOM 801 C C . ASN A 1 108 ? -1.096 -10.771 -8.121 1.00 38.91 108 ASN A C 1
ATOM 803 O O . ASN A 1 108 ? -1.810 -10.499 -9.086 1.00 38.91 108 ASN A O 1
ATOM 807 N N . VAL A 1 109 ? -1.270 -10.219 -6.925 1.00 45.31 109 VAL A N 1
ATOM 808 C CA . VAL A 1 109 ? -2.268 -9.177 -6.701 1.00 45.31 109 VAL A CA 1
ATOM 809 C C . VAL A 1 109 ? -1.736 -7.855 -7.242 1.00 45.31 109 VAL A C 1
ATOM 811 O O . VAL A 1 109 ? -0.642 -7.428 -6.877 1.00 45.31 109 VAL A O 1
ATOM 814 N N . ARG A 1 110 ? -2.480 -7.226 -8.156 1.00 51.91 110 ARG A N 1
ATOM 815 C CA . ARG A 1 110 ? -2.124 -5.933 -8.752 1.00 51.91 110 ARG A CA 1
ATOM 816 C C . ARG A 1 110 ? -3.070 -4.876 -8.224 1.00 51.91 110 ARG A C 1
ATOM 818 O O . ARG A 1 110 ? -4.205 -4.814 -8.681 1.00 51.91 110 ARG A O 1
ATOM 825 N N . PHE A 1 111 ? -2.599 -4.026 -7.321 1.00 53.53 111 PHE A N 1
ATOM 826 C CA . PHE A 1 111 ? -3.381 -2.875 -6.881 1.00 53.53 111 PHE A CA 1
ATOM 827 C C . PHE A 1 111 ? -2.851 -1.567 -7.468 1.00 53.53 111 PHE A C 1
ATOM 829 O O . PHE A 1 111 ? -1.649 -1.380 -7.608 1.00 53.53 111 PHE A O 1
ATOM 836 N N . SER A 1 112 ? -3.742 -0.638 -7.791 1.00 55.19 112 SER A N 1
ATOM 837 C CA . SER A 1 112 ? -3.419 0.785 -7.889 1.00 55.19 112 SER A CA 1
ATOM 838 C C . SER A 1 112 ? -3.823 1.423 -6.568 1.00 55.19 112 SER A C 1
ATOM 840 O O . SER A 1 112 ? -5.001 1.391 -6.213 1.00 55.19 112 SER A O 1
ATOM 842 N N . LEU A 1 113 ? -2.849 1.940 -5.820 1.00 60.94 113 LEU A N 1
ATOM 843 C CA . LEU A 1 113 ? -3.088 2.671 -4.581 1.00 60.94 113 LEU A CA 1
ATOM 844 C C . LEU A 1 113 ? -3.339 4.138 -4.925 1.00 60.94 113 LEU A C 1
ATOM 846 O O . LEU A 1 113 ? -2.522 4.740 -5.611 1.00 60.94 113 LEU A O 1
ATOM 850 N N . ILE A 1 114 ? -4.448 4.696 -4.449 1.00 61.84 114 ILE A N 1
ATOM 851 C CA . ILE A 1 114 ? -4.764 6.119 -4.570 1.00 61.84 114 ILE A CA 1
ATOM 852 C C . ILE A 1 114 ? -4.999 6.685 -3.173 1.00 61.84 114 ILE A C 1
ATOM 854 O O . ILE A 1 114 ? -5.830 6.183 -2.407 1.00 61.84 114 ILE A O 1
ATOM 858 N N . LEU A 1 115 ? -4.297 7.768 -2.851 1.00 59.78 115 LEU A N 1
ATOM 859 C CA . LEU A 1 115 ? -4.636 8.620 -1.717 1.00 59.78 115 LEU A CA 1
ATOM 860 C C . LEU A 1 115 ? -5.763 9.576 -2.128 1.00 59.78 115 LEU A C 1
ATOM 862 O O . LEU A 1 115 ? -5.515 10.497 -2.901 1.00 59.78 115 LEU A O 1
ATOM 866 N N . ALA A 1 116 ? -6.993 9.388 -1.634 1.00 51.91 116 ALA A N 1
ATOM 867 C CA . ALA A 1 116 ? -8.106 10.251 -2.062 1.00 51.91 116 ALA A CA 1
ATOM 868 C C . ALA A 1 116 ? -8.456 11.376 -1.080 1.00 51.91 116 ALA A C 1
ATOM 870 O O . ALA A 1 116 ? -9.098 12.340 -1.492 1.00 51.91 116 ALA A O 1
ATOM 871 N N . GLU A 1 117 ? -8.058 11.276 0.195 1.00 55.41 117 GLU A N 1
ATOM 872 C CA . GLU A 1 117 ? -8.320 12.314 1.202 1.00 55.41 117 GLU A CA 1
ATOM 873 C C . GLU A 1 117 ? -7.145 12.426 2.188 1.00 55.41 117 GLU A C 1
ATOM 875 O O . GLU A 1 117 ? -6.810 11.473 2.899 1.00 55.41 117 GLU A O 1
ATOM 880 N N . GLN A 1 118 ? -6.515 13.606 2.233 1.00 50.34 118 GLN A N 1
ATOM 881 C CA . GLN A 1 118 ? -5.638 13.994 3.337 1.00 50.34 118 GLN A CA 1
ATOM 882 C C . GLN A 1 118 ? -6.525 14.453 4.499 1.00 50.34 118 GLN A C 1
ATOM 884 O O . GLN A 1 118 ? -7.180 15.490 4.409 1.00 50.34 118 GLN A O 1
ATOM 889 N N . GLY A 1 119 ? -6.574 13.674 5.579 1.00 45.94 119 GLY A N 1
ATOM 890 C CA . GLY A 1 119 ? -7.164 14.131 6.833 1.00 45.94 119 GLY A CA 1
ATOM 891 C C . GLY A 1 119 ? -6.285 15.188 7.511 1.00 45.94 119 GLY A C 1
ATOM 892 O O . GLY A 1 119 ? -5.114 15.371 7.166 1.00 45.94 119 GLY A O 1
ATOM 893 N N . SER A 1 120 ? -6.853 15.887 8.495 1.00 40.44 120 SER A N 1
ATOM 894 C CA . SER A 1 120 ? -6.120 16.861 9.315 1.00 40.44 120 SER A CA 1
ATOM 895 C C . SER A 1 120 ? -4.961 16.198 10.079 1.00 40.44 120 SER A C 1
ATOM 897 O O . SER A 1 120 ? -5.035 15.016 10.425 1.00 40.44 120 SER A O 1
ATOM 899 N N . LEU A 1 121 ? -3.893 16.959 10.355 1.00 39.03 121 LEU A N 1
ATOM 900 C CA . LEU A 1 121 ? -2.793 16.559 11.242 1.00 39.03 121 LEU A CA 1
ATOM 901 C C . LEU A 1 121 ? -3.371 16.210 12.619 1.00 39.03 121 LEU A C 1
ATOM 903 O O . LEU A 1 121 ? -3.650 17.101 13.417 1.00 39.03 121 LEU A O 1
ATOM 907 N N . VAL A 1 122 ? -3.553 14.925 12.912 1.00 40.09 122 VAL A N 1
ATOM 908 C CA . VAL A 1 122 ? -3.771 14.495 14.292 1.00 40.09 122 VAL A CA 1
ATOM 909 C C . VAL A 1 122 ? -2.380 14.288 14.881 1.00 40.09 122 VAL A C 1
ATOM 911 O O . VAL A 1 122 ? -1.646 13.442 14.366 1.00 40.09 122 VAL A O 1
ATOM 914 N N . PRO A 1 123 ? -1.959 15.060 15.898 1.00 35.03 123 PRO A N 1
ATOM 915 C CA . PRO A 1 123 ? -0.709 14.771 16.579 1.00 35.03 123 PRO A CA 1
ATOM 916 C C . PRO A 1 123 ? -0.778 13.332 17.091 1.00 35.03 123 PRO A C 1
ATOM 918 O O . PRO A 1 123 ? -1.747 12.959 17.753 1.00 35.03 123 PRO A O 1
ATOM 921 N N . LEU A 1 124 ? 0.233 12.522 16.757 1.00 38.59 124 LEU A N 1
ATOM 922 C CA . LEU A 1 124 ? 0.470 11.244 17.420 1.00 38.59 124 LEU A CA 1
ATOM 923 C C . LEU A 1 124 ? 0.518 11.562 18.914 1.00 38.59 124 LEU A C 1
ATOM 925 O O . LEU A 1 124 ? 1.484 12.167 19.380 1.00 38.59 124 LEU A O 1
ATOM 929 N N . GLN A 1 125 ? -0.559 11.261 19.644 1.00 37.97 125 GLN A N 1
ATOM 930 C CA . GLN A 1 125 ? -0.566 11.426 21.086 1.00 37.97 125 GLN A CA 1
ATOM 931 C C . GLN A 1 125 ? 0.540 10.521 21.611 1.00 37.97 125 GLN A C 1
ATOM 933 O O . GLN A 1 125 ? 0.428 9.298 21.578 1.00 37.97 125 GLN A O 1
ATOM 938 N N . SER A 1 126 ? 1.636 11.158 22.018 1.00 37.25 126 SER A N 1
ATOM 939 C CA . SER A 1 126 ? 2.688 10.5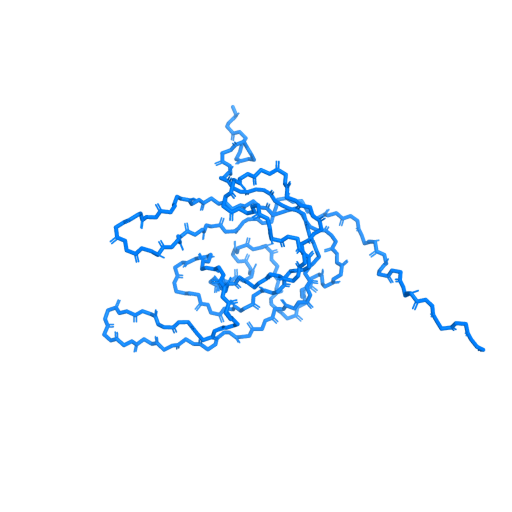63 22.819 1.00 37.25 126 SER A CA 1
ATOM 940 C C . SER A 1 126 ? 2.000 9.909 24.009 1.00 37.25 126 SER A C 1
ATOM 942 O O . SER A 1 126 ? 1.495 10.596 24.899 1.00 37.25 126 SER A O 1
ATOM 944 N N . THR A 1 127 ? 1.883 8.583 23.987 1.00 39.69 127 THR A N 1
ATOM 945 C CA . THR A 1 127 ? 1.539 7.826 25.184 1.00 39.69 127 THR A CA 1
ATOM 946 C C . THR A 1 127 ? 2.625 8.149 26.197 1.00 39.69 127 THR A C 1
ATOM 948 O O . THR A 1 127 ? 3.799 7.865 25.960 1.00 39.69 127 THR A O 1
ATOM 951 N N . GLY A 1 128 ? 2.225 8.872 27.238 1.00 36.84 128 GLY A N 1
ATOM 952 C CA . GLY A 1 128 ? 3.116 9.674 28.053 1.00 36.84 128 GLY A CA 1
ATOM 953 C C . GLY A 1 128 ? 4.213 8.898 28.766 1.00 36.84 128 GLY A C 1
ATOM 954 O O . GLY A 1 128 ? 4.101 7.707 29.048 1.00 36.84 128 GLY A O 1
ATOM 955 N N . SER A 1 129 ? 5.246 9.641 29.145 1.00 39.81 129 SER A N 1
ATOM 956 C CA . SER A 1 129 ? 6.112 9.259 30.249 1.00 39.81 129 SER A CA 1
ATOM 957 C C . SER A 1 129 ? 5.800 10.202 31.405 1.00 39.81 129 SER A C 1
ATOM 959 O O . SER A 1 129 ? 6.307 11.318 31.467 1.00 39.81 129 SER A O 1
ATOM 961 N N . ASN A 1 130 ? 4.884 9.773 32.274 1.00 42.56 130 ASN A N 1
ATOM 962 C CA . ASN A 1 130 ? 4.794 10.299 33.630 1.00 42.56 130 ASN A CA 1
ATOM 963 C C . ASN A 1 130 ? 5.951 9.678 34.414 1.00 42.56 130 ASN A C 1
ATOM 965 O O . ASN A 1 130 ? 5.900 8.486 34.726 1.00 42.56 130 ASN A O 1
ATOM 969 N N . ARG A 1 131 ? 6.967 10.479 34.732 1.00 51.97 131 ARG A N 1
ATOM 970 C CA . ARG A 1 131 ? 7.810 10.309 35.916 1.00 51.97 131 ARG A CA 1
ATOM 971 C C . ARG A 1 131 ? 8.370 11.650 36.349 1.00 51.97 131 ARG A C 1
ATOM 973 O O . ARG A 1 131 ? 8.812 12.402 35.455 1.00 51.97 131 ARG A O 1
#

pLDDT: mean 72.02, std 18.08, range [34.59, 93.75]

Sequence (131 aa):
MNDVRTQADVVFEGAIKSISNLQVERKGNGITVFGPPGTVIAGVDPRFLLVVEVTSVLKGDAAKGWVGEKAFAIHSPARDLGMSAQEPPTGRRCRFYLFGQEDGAAGNVRFSLILAEQGSLVPLQSTGSNR

Radius of gyration: 15.38 Å; chains: 1; bounding box: 36×35×53 Å